Protein AF-A0A3P7MBN3-F1 (afdb_monomer)

Nearest PDB structures (foldseek):
  6wfv-assembly1_A  TM=9.061E-01  e=1.634E-03  Homo sapiens
  8oy0-assembly1_D  TM=6.331E-01  e=5.557E+00  Acinetobacter baumannii ATCC 17978
  8oy0-assembly1_B  TM=6.327E-01  e=5.960E+00  Acinetobacter baumannii ATCC 17978

Secondary structure (DSSP, 8-state):
-HHHHHHHHHHHHS----PPP--EEEE-SS--HHHHHHHHHHHHTT--EEEESTTSPP-S-------SSTTSSS--

Sequence (76 aa):
MLPLLLAFLLPALSLCRYEPELIVVTVATEDTDGLRRLLKSAEEFNIKVQVLGMGEEWKGGDTRVAQVRAQFNGAL

pLDDT: mean 83.75, std 15.72, range [51.5, 98.56]

Solvent-accessible surface area (backbone atoms only — not comparable to full-atom values): 5215 Å² total; per-residue (Å²): 112,70,69,62,53,48,66,63,48,54,62,74,72,66,67,85,73,86,76,81,91,73,78,45,78,49,78,40,40,62,98,42,72,69,53,53,54,50,51,55,55,28,57,78,70,74,48,52,72,46,75,39,56,67,78,42,85,86,81,85,67,90,80,78,82,86,77,88,65,86,80,73,82,81,82,130

Radius of gyration: 25.43 Å; Cα contacts (8 Å, |Δi|>4): 44; chains: 1; bounding box: 82×23×52 Å

Mean predicted aligned error: 11.96 Å

Organism: Cylicostephanus goldi (NCBI:txid71465)

Structure (mmCIF, N/CA/C/O backbone):
data_AF-A0A3P7MBN3-F1
#
_entry.id   AF-A0A3P7MBN3-F1
#
loop_
_atom_site.group_PDB
_atom_site.id
_atom_site.type_symbol
_atom_site.label_atom_id
_atom_site.label_alt_id
_atom_site.label_comp_id
_atom_site.label_asym_id
_atom_site.label_entity_id
_atom_site.label_seq_id
_atom_site.pdbx_PDB_ins_code
_atom_site.Cartn_x
_atom_site.Cartn_y
_atom_site.Cartn_z
_atom_site.occupancy
_atom_site.B_iso_or_equiv
_atom_site.auth_seq_id
_atom_site.auth_comp_id
_atom_site.auth_asym_id
_atom_site.auth_atom_id
_atom_site.pdbx_PDB_model_num
ATOM 1 N N . MET A 1 1 ? -39.779 6.919 37.976 1.00 76.06 1 MET A N 1
ATOM 2 C CA . MET A 1 1 ? -39.951 7.793 36.790 1.00 76.06 1 MET A CA 1
ATOM 3 C C . MET A 1 1 ? -38.650 8.479 36.378 1.00 76.06 1 MET A C 1
ATOM 5 O O . MET A 1 1 ? -38.291 8.386 35.217 1.00 76.06 1 MET A O 1
ATOM 9 N N . LEU A 1 2 ? -37.887 9.055 37.314 1.00 77.31 2 LEU A N 1
ATOM 10 C CA . LEU A 1 2 ? -36.564 9.650 37.058 1.00 77.31 2 LEU A CA 1
ATOM 11 C C . LEU A 1 2 ? -35.501 8.725 36.398 1.00 77.31 2 LEU A C 1
ATOM 13 O O . LEU A 1 2 ? -34.846 9.184 35.465 1.00 77.31 2 LEU A O 1
ATOM 17 N N . PRO A 1 3 ? -35.334 7.435 36.779 1.00 77.94 3 PRO A N 1
ATOM 18 C CA . PRO A 1 3 ? -34.317 6.575 36.153 1.00 77.94 3 PRO A CA 1
ATOM 19 C C . PRO A 1 3 ? -34.661 6.183 34.707 1.00 77.94 3 PRO A C 1
ATOM 21 O O . PRO A 1 3 ? -33.764 5.999 33.893 1.00 77.94 3 PRO A O 1
ATOM 24 N N . LEU A 1 4 ? -35.954 6.120 34.370 1.00 80.31 4 LEU A N 1
ATOM 25 C CA . LEU A 1 4 ? -36.440 5.883 33.004 1.00 80.31 4 LEU A CA 1
ATOM 26 C C . LEU A 1 4 ? -36.162 7.083 32.091 1.00 80.31 4 LEU A C 1
ATOM 28 O O . LEU A 1 4 ? -35.780 6.901 30.941 1.00 80.31 4 LEU A O 1
ATOM 32 N N . LEU A 1 5 ? -36.297 8.302 32.621 1.00 77.38 5 LEU A N 1
ATOM 33 C CA . LEU A 1 5 ? -35.975 9.528 31.892 1.00 77.38 5 LEU A CA 1
ATOM 34 C C . LEU A 1 5 ? -34.464 9.647 31.634 1.00 77.38 5 LEU A C 1
ATOM 36 O O . LEU A 1 5 ? -34.045 9.994 30.534 1.00 77.38 5 LEU A O 1
ATOM 40 N N . LEU A 1 6 ? -33.643 9.306 32.635 1.00 74.69 6 LEU A N 1
ATOM 41 C CA . LEU A 1 6 ? -32.184 9.314 32.522 1.00 74.69 6 LEU A CA 1
ATOM 42 C C . LEU A 1 6 ? -31.693 8.272 31.505 1.00 74.69 6 LEU A C 1
ATOM 44 O O . LEU A 1 6 ? -30.861 8.594 30.665 1.00 74.69 6 LEU A O 1
ATOM 48 N N . ALA A 1 7 ? -32.262 7.061 31.519 1.00 79.62 7 ALA A N 1
ATOM 49 C CA . ALA A 1 7 ? -31.978 6.014 30.534 1.00 79.62 7 ALA A CA 1
ATOM 50 C C . ALA A 1 7 ? -32.356 6.414 29.096 1.00 79.62 7 ALA A C 1
ATOM 52 O O . ALA A 1 7 ? -31.741 5.932 28.150 1.00 79.62 7 ALA A O 1
ATOM 53 N N . PHE A 1 8 ? -33.330 7.313 28.929 1.00 76.62 8 PHE A N 1
ATOM 54 C CA . PHE A 1 8 ? -33.742 7.842 27.628 1.00 76.62 8 PHE A CA 1
ATOM 55 C C . PHE A 1 8 ? -32.879 9.032 27.158 1.00 76.62 8 PHE A C 1
ATOM 57 O O . PHE A 1 8 ? -32.721 9.244 25.960 1.00 76.62 8 PHE A O 1
ATOM 64 N N . LEU A 1 9 ? -32.278 9.787 28.088 1.00 73.12 9 LEU A N 1
ATOM 65 C CA . LEU A 1 9 ? -31.407 10.943 27.810 1.00 73.12 9 LEU A CA 1
ATOM 66 C C . LEU A 1 9 ? -29.911 10.579 27.675 1.00 73.12 9 LEU A C 1
ATOM 68 O O . LEU A 1 9 ? -29.186 11.233 26.929 1.00 73.12 9 LEU A O 1
ATOM 72 N N . LEU A 1 10 ? -29.443 9.520 28.345 1.00 71.88 10 LEU A N 1
ATOM 73 C CA . LEU A 1 10 ? -28.065 8.996 28.273 1.00 71.88 10 LEU A CA 1
ATOM 74 C C . LEU A 1 10 ? -27.580 8.631 26.845 1.00 71.88 10 LEU A C 1
ATOM 76 O O . LEU A 1 10 ? -26.432 8.943 26.516 1.00 71.88 10 LEU A O 1
ATOM 80 N N . PRO A 1 11 ? -28.406 8.028 25.963 1.00 72.12 11 PRO A N 1
ATOM 81 C CA . PRO A 1 11 ? -28.020 7.748 24.580 1.00 72.12 11 PRO A CA 1
ATOM 82 C C . PRO A 1 11 ? -27.834 9.027 23.756 1.00 72.12 11 PRO A C 1
ATOM 84 O O . PRO A 1 11 ? -26.928 9.096 22.931 1.00 72.12 11 PRO A O 1
ATOM 87 N N . ALA A 1 12 ? -28.639 10.064 24.018 1.00 66.44 12 ALA A N 1
ATOM 88 C CA . ALA A 1 12 ? -28.552 11.355 23.329 1.00 66.44 12 ALA A CA 1
ATOM 89 C C . ALA A 1 12 ? -27.263 12.126 23.673 1.00 66.44 12 ALA A C 1
ATOM 91 O O . ALA A 1 12 ? -26.775 12.907 22.862 1.00 66.44 12 ALA A O 1
ATOM 92 N N . LEU A 1 13 ? -26.680 11.867 24.848 1.00 63.72 13 LEU A N 1
ATOM 93 C CA . LEU A 1 13 ? -25.391 12.422 25.278 1.00 63.72 13 LEU A CA 1
ATOM 94 C C . LEU A 1 13 ? -24.183 11.673 24.683 1.00 63.72 13 LEU A C 1
ATOM 96 O O . LEU A 1 13 ? -23.073 12.196 24.704 1.00 63.72 13 LEU A O 1
ATOM 100 N N . SER A 1 14 ? -24.380 10.465 24.142 1.00 66.75 14 SER 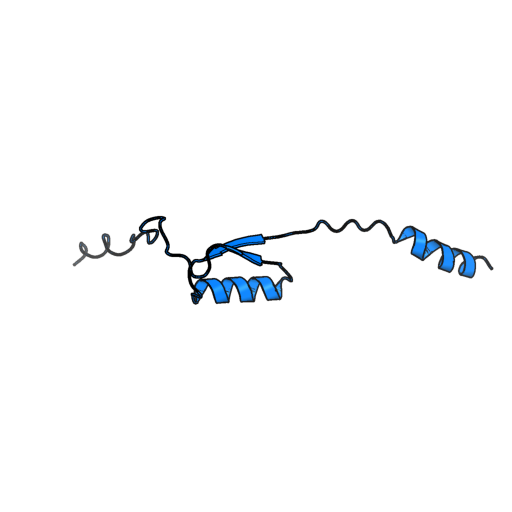A N 1
ATOM 101 C CA . SER A 1 14 ? -23.292 9.576 23.699 1.00 66.75 14 SER A CA 1
ATOM 102 C C . SER A 1 14 ? -22.945 9.695 22.205 1.00 66.75 14 SER A C 1
ATOM 104 O O . SER A 1 14 ? -22.115 8.934 21.714 1.00 66.75 14 SER A O 1
ATOM 106 N N . LEU A 1 15 ? -23.562 10.624 21.463 1.00 60.69 15 LEU A N 1
ATOM 107 C CA . LEU A 1 15 ? -23.516 10.628 19.992 1.00 60.69 15 LEU A CA 1
ATOM 108 C C . LEU A 1 15 ? -22.394 11.461 19.350 1.00 60.69 15 LEU A C 1
ATOM 110 O O . LEU A 1 15 ? -22.163 11.336 18.152 1.00 60.69 15 LEU A O 1
ATOM 114 N N . CYS A 1 16 ? -21.674 12.290 20.104 1.00 64.69 16 CYS A N 1
ATOM 115 C CA . CYS A 1 16 ? -20.623 13.140 19.536 1.00 64.69 16 CYS A CA 1
ATOM 116 C C . CYS A 1 16 ? -19.244 12.463 19.602 1.00 64.69 16 CYS A C 1
ATOM 118 O O . CYS A 1 16 ? -18.295 13.033 20.136 1.00 64.69 16 CYS A O 1
ATOM 120 N N . ARG A 1 17 ? -19.115 11.235 19.084 1.00 69.69 17 ARG A N 1
ATOM 121 C CA . ARG A 1 17 ? -17.798 10.652 18.779 1.00 69.69 17 ARG A CA 1
ATOM 122 C C . ARG A 1 17 ? -17.498 10.914 17.308 1.00 69.69 17 ARG A C 1
ATOM 124 O O . ARG A 1 17 ? -17.997 10.214 16.437 1.00 69.69 17 ARG A O 1
ATOM 131 N N . TYR A 1 18 ? -16.723 11.962 17.041 1.00 78.00 18 TYR A N 1
ATOM 132 C CA . TYR A 1 18 ? -16.133 12.182 15.725 1.00 78.00 18 TYR A CA 1
ATOM 133 C C . TYR A 1 18 ? -14.910 11.273 15.60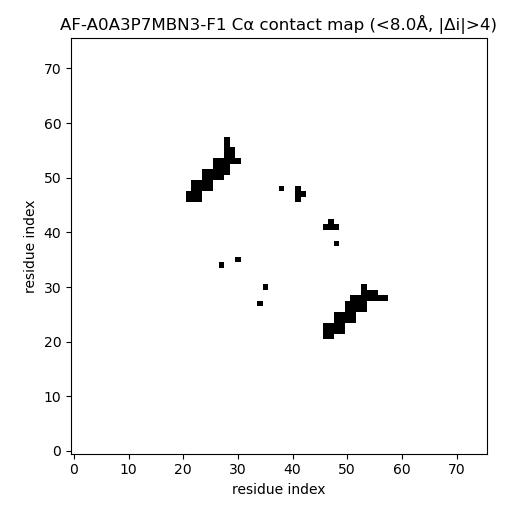3 1.00 78.00 18 TYR A C 1
ATOM 135 O O . TYR A 1 18 ? -13.882 11.541 16.227 1.00 78.00 18 TYR A O 1
ATOM 143 N N . GLU A 1 19 ? -15.030 10.188 14.843 1.00 79.69 19 GLU A N 1
ATOM 144 C CA . GLU A 1 19 ? -13.865 9.415 14.419 1.00 79.69 19 GLU A CA 1
ATOM 145 C C . GLU A 1 19 ? -13.399 9.942 13.058 1.00 79.69 19 GLU A C 1
ATOM 147 O O . GLU A 1 19 ? -14.187 9.947 12.108 1.00 79.69 19 GLU A O 1
ATOM 152 N N . PRO A 1 20 ? -12.158 10.446 12.946 1.00 83.62 20 PRO A N 1
ATOM 153 C CA . PRO A 1 20 ? -11.632 10.889 11.666 1.00 83.62 20 PRO A CA 1
ATOM 154 C C . PRO A 1 20 ? -11.436 9.689 10.734 1.00 83.62 20 PRO A C 1
ATOM 156 O O . PRO A 1 20 ? -10.901 8.656 11.136 1.00 83.62 20 PRO A O 1
ATOM 159 N N . GLU A 1 21 ? -11.818 9.843 9.469 1.00 89.19 21 GLU A N 1
ATOM 160 C CA . GLU A 1 21 ? -11.507 8.853 8.438 1.00 89.19 21 GLU A CA 1
ATOM 161 C C . GLU A 1 21 ? -9.999 8.887 8.123 1.00 89.19 21 GLU A C 1
ATOM 163 O O . GLU A 1 21 ? -9.449 9.935 7.780 1.00 89.19 21 GLU A O 1
ATOM 168 N N . LEU A 1 22 ? -9.325 7.738 8.246 1.00 91.44 22 LEU A N 1
ATOM 169 C CA . LEU A 1 22 ? -7.909 7.562 7.918 1.00 91.44 22 LEU A CA 1
ATOM 170 C C . LEU A 1 22 ? -7.761 6.672 6.680 1.00 91.44 22 LEU A C 1
ATOM 172 O O . LEU A 1 22 ? -8.252 5.544 6.651 1.00 91.44 22 LEU A O 1
ATOM 176 N N . ILE A 1 23 ? -7.018 7.157 5.685 1.00 94.12 23 ILE A N 1
ATOM 177 C CA . ILE A 1 23 ? -6.638 6.393 4.493 1.00 94.12 23 ILE A CA 1
ATOM 178 C C . ILE A 1 23 ? -5.117 6.426 4.369 1.00 94.12 23 ILE A C 1
ATOM 180 O O . ILE A 1 23 ? -4.512 7.498 4.353 1.00 94.12 23 ILE A O 1
ATOM 184 N N . VAL A 1 24 ? -4.499 5.252 4.258 1.00 97.56 24 VAL A N 1
ATOM 185 C CA . VAL A 1 24 ? -3.069 5.112 3.968 1.00 97.56 24 VAL A CA 1
ATOM 186 C C . VAL A 1 24 ? -2.901 4.810 2.488 1.00 97.56 24 VAL A C 1
ATOM 188 O O . VAL A 1 24 ? -3.599 3.962 1.940 1.00 97.56 24 VAL A O 1
ATOM 191 N N . VAL A 1 25 ? -1.960 5.484 1.836 1.00 98.12 25 VAL A N 1
ATOM 192 C CA . VAL A 1 25 ? -1.644 5.267 0.421 1.00 98.12 25 VAL A CA 1
ATOM 193 C C . VAL A 1 25 ? -0.202 4.792 0.304 1.00 98.12 25 VAL A C 1
ATOM 195 O O . VAL A 1 25 ? 0.688 5.313 0.974 1.00 98.12 25 VAL A O 1
ATOM 198 N N . THR A 1 26 ? 0.031 3.797 -0.544 1.00 97.75 26 THR A N 1
ATOM 199 C CA . THR A 1 26 ? 1.363 3.278 -0.863 1.00 97.75 26 THR A CA 1
ATOM 200 C C . THR A 1 26 ? 1.485 3.003 -2.359 1.00 97.75 26 THR A C 1
ATOM 202 O O . THR A 1 26 ? 0.482 2.912 -3.065 1.00 97.75 26 THR A O 1
ATOM 205 N N . VAL A 1 27 ? 2.713 2.872 -2.852 1.00 97.62 27 VAL A N 1
ATOM 206 C CA . VAL A 1 27 ? 3.007 2.562 -4.255 1.00 97.62 27 VAL A CA 1
ATOM 207 C C . VAL A 1 27 ? 3.668 1.195 -4.317 1.00 97.62 27 VAL A C 1
ATOM 209 O O . VAL A 1 27 ? 4.657 0.953 -3.625 1.00 97.62 27 VAL A O 1
ATOM 212 N N . ALA A 1 28 ? 3.141 0.311 -5.157 1.00 97.94 28 ALA A N 1
ATOM 213 C CA . ALA A 1 28 ? 3.787 -0.947 -5.492 1.00 97.94 28 ALA A CA 1
ATOM 214 C C . ALA A 1 28 ? 3.385 -1.368 -6.904 1.00 97.94 28 ALA A C 1
ATOM 216 O O . ALA A 1 28 ? 2.200 -1.451 -7.213 1.00 97.94 28 ALA A O 1
ATOM 217 N N . THR A 1 29 ? 4.381 -1.658 -7.737 1.00 97.94 29 THR A N 1
ATOM 218 C CA . THR A 1 29 ? 4.182 -2.106 -9.120 1.00 97.94 29 THR A CA 1
ATOM 219 C C . THR A 1 29 ? 3.930 -3.604 -9.243 1.00 97.94 29 THR A C 1
ATOM 221 O O . THR A 1 29 ? 3.365 -4.061 -10.231 1.00 97.94 29 THR A O 1
ATOM 224 N N . GLU A 1 30 ? 4.304 -4.378 -8.225 1.00 97.81 30 GLU A N 1
ATOM 225 C CA . GLU A 1 30 ? 4.228 -5.839 -8.205 1.00 97.81 30 GLU A CA 1
ATOM 226 C C . GLU A 1 30 ? 3.767 -6.349 -6.831 1.00 97.81 30 GLU A C 1
ATOM 228 O O . GLU A 1 30 ? 3.993 -5.705 -5.798 1.00 97.81 30 GLU A O 1
ATOM 233 N N . ASP A 1 31 ? 3.191 -7.555 -6.798 1.00 97.50 31 ASP A N 1
ATOM 234 C CA . ASP A 1 31 ? 2.873 -8.279 -5.562 1.00 97.50 31 ASP A CA 1
ATOM 235 C C . ASP A 1 31 ? 4.138 -8.923 -4.967 1.00 97.50 31 ASP A C 1
ATOM 237 O O . ASP A 1 31 ? 4.424 -10.119 -5.104 1.00 97.50 31 ASP A O 1
ATOM 241 N N . THR A 1 32 ? 4.947 -8.088 -4.320 1.00 97.31 32 THR A N 1
ATOM 242 C CA . THR A 1 32 ? 6.174 -8.518 -3.642 1.00 97.31 32 THR A CA 1
ATOM 243 C C . THR A 1 32 ? 5.896 -9.039 -2.232 1.00 97.31 32 THR A C 1
ATOM 245 O O . THR A 1 32 ? 4.905 -8.693 -1.589 1.00 97.31 32 THR A O 1
ATOM 248 N N . ASP A 1 33 ? 6.828 -9.824 -1.686 1.00 98.19 33 ASP A N 1
ATOM 249 C CA . ASP A 1 33 ? 6.744 -10.269 -0.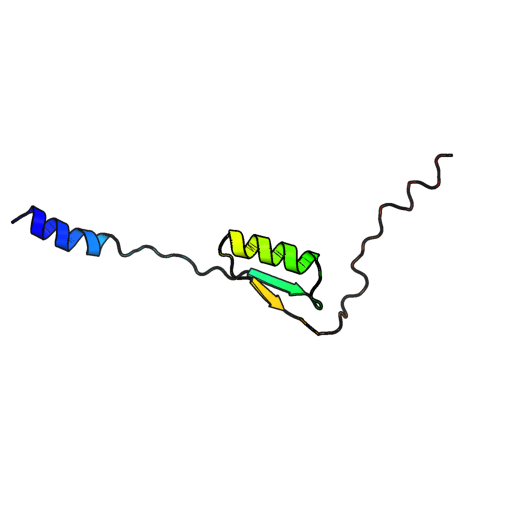288 1.00 98.19 33 ASP A CA 1
ATOM 250 C C . ASP A 1 33 ? 6.717 -9.098 0.710 1.00 98.19 33 ASP A C 1
ATOM 252 O O . ASP A 1 33 ? 5.975 -9.118 1.692 1.00 98.19 33 ASP A O 1
ATOM 256 N N . GLY A 1 34 ? 7.468 -8.031 0.415 1.00 97.50 34 GLY A N 1
ATOM 257 C CA . GLY A 1 34 ? 7.459 -6.805 1.211 1.00 97.50 34 GLY A CA 1
ATOM 258 C C . GLY A 1 34 ? 6.079 -6.149 1.259 1.00 97.50 34 GLY A C 1
ATOM 259 O O . GLY A 1 34 ? 5.635 -5.750 2.337 1.00 97.50 34 GLY A O 1
ATOM 260 N N . LEU A 1 35 ? 5.374 -6.102 0.122 1.00 98.12 35 LEU A N 1
ATOM 261 C CA . LEU A 1 35 ? 4.012 -5.576 0.057 1.00 98.12 35 LEU A CA 1
ATOM 262 C C . LEU A 1 35 ? 3.041 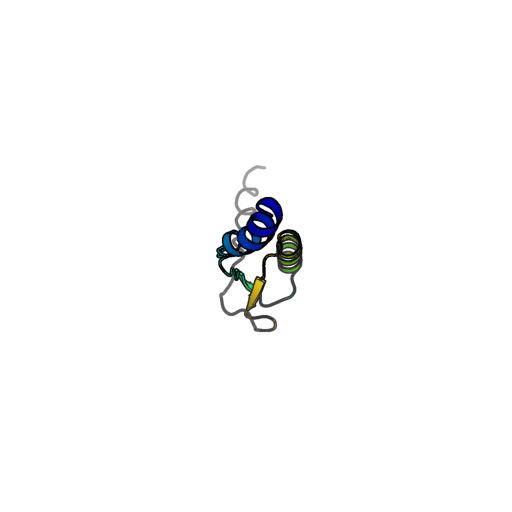-6.440 0.867 1.00 98.12 35 LEU A C 1
ATOM 264 O O . LEU A 1 35 ? 2.298 -5.905 1.686 1.00 98.12 35 LEU A O 1
ATOM 268 N N . ARG A 1 36 ? 3.076 -7.770 0.713 1.00 98.56 36 ARG A N 1
ATOM 269 C CA . ARG A 1 36 ? 2.202 -8.675 1.483 1.00 98.56 36 ARG A CA 1
ATOM 270 C C . ARG A 1 36 ? 2.406 -8.544 2.986 1.00 98.56 36 ARG A C 1
ATOM 272 O O . ARG A 1 36 ? 1.435 -8.525 3.736 1.00 98.56 36 ARG A O 1
ATOM 279 N N . ARG A 1 37 ? 3.656 -8.418 3.439 1.00 98.50 37 ARG A N 1
ATOM 280 C CA . ARG A 1 37 ? 3.973 -8.196 4.858 1.00 98.50 37 ARG A CA 1
ATOM 281 C C . ARG A 1 37 ? 3.429 -6.863 5.366 1.00 98.50 37 ARG A C 1
ATOM 283 O O . ARG A 1 37 ? 2.903 -6.824 6.473 1.00 98.50 37 ARG A O 1
ATOM 290 N N . LEU A 1 38 ? 3.524 -5.800 4.566 1.00 98.12 38 LEU A N 1
ATOM 291 C CA . LEU A 1 38 ? 2.927 -4.504 4.896 1.00 98.12 38 LEU A CA 1
ATOM 292 C C . LEU A 1 38 ? 1.404 -4.614 5.018 1.00 98.12 38 LEU A C 1
ATOM 294 O O . LEU A 1 38 ? 0.847 -4.163 6.015 1.00 98.12 38 LEU A O 1
ATOM 298 N N . LEU A 1 39 ? 0.745 -5.239 4.039 1.00 98.25 39 LEU A N 1
ATOM 299 C CA . LEU A 1 39 ? -0.710 -5.407 4.024 1.00 98.25 39 LEU A CA 1
ATOM 300 C C . LEU A 1 39 ? -1.199 -6.261 5.198 1.00 98.25 39 LEU A C 1
ATOM 302 O O . LEU A 1 39 ? -2.168 -5.889 5.849 1.00 98.25 39 LEU A O 1
ATOM 306 N N . LYS A 1 40 ? -0.479 -7.337 5.534 1.00 98.38 40 LYS A N 1
ATOM 307 C CA . LYS A 1 40 ? -0.780 -8.173 6.702 1.00 98.38 40 LYS A CA 1
ATOM 308 C C . LYS A 1 40 ? -0.710 -7.383 8.012 1.00 98.38 40 LYS A C 1
ATOM 310 O O . LYS A 1 40 ? -1.579 -7.531 8.862 1.00 98.38 40 LYS A O 1
ATOM 315 N N . SER A 1 41 ? 0.303 -6.533 8.183 1.00 98.25 41 SER A N 1
ATOM 316 C CA . SER A 1 41 ? 0.373 -5.653 9.356 1.00 98.25 41 SER A CA 1
ATOM 317 C C . SER A 1 41 ? -0.758 -4.624 9.360 1.00 98.25 41 SER A C 1
ATOM 319 O O . SER A 1 41 ? -1.307 -4.333 10.412 1.00 98.25 41 SER A O 1
ATOM 321 N N . ALA A 1 42 ? -1.118 -4.063 8.203 1.00 97.69 42 ALA A N 1
ATOM 322 C CA . ALA A 1 42 ? -2.207 -3.094 8.114 1.00 97.69 42 ALA A CA 1
ATOM 323 C C . ALA A 1 42 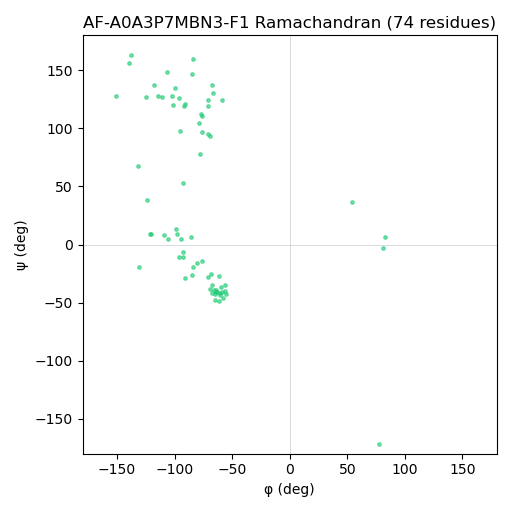? -3.568 -3.704 8.483 1.00 97.69 42 ALA A C 1
ATOM 325 O O . ALA A 1 42 ? -4.346 -3.063 9.187 1.00 97.69 42 ALA A O 1
ATOM 326 N N . GLU A 1 43 ? -3.823 -4.945 8.063 1.00 97.06 43 GLU A N 1
ATOM 327 C CA . GLU A 1 43 ? -5.016 -5.715 8.430 1.00 97.06 43 GLU A CA 1
ATOM 328 C C . GLU A 1 43 ? -5.134 -5.885 9.953 1.00 97.06 43 GLU A C 1
ATOM 330 O O . GLU A 1 43 ? -6.186 -5.585 10.513 1.00 97.06 43 GLU A O 1
ATOM 335 N N . GLU A 1 44 ? -4.039 -6.245 10.634 1.00 98.00 44 GLU A N 1
ATOM 336 C CA . GLU A 1 44 ? -3.995 -6.401 12.100 1.00 98.00 44 GLU A CA 1
ATOM 337 C C . GLU A 1 44 ? -4.431 -5.125 12.849 1.00 98.00 44 GLU A C 1
ATOM 339 O O . GLU A 1 44 ? -5.083 -5.192 13.890 1.00 98.00 44 GLU A O 1
ATOM 344 N N . PHE A 1 45 ? -4.113 -3.945 12.308 1.00 95.62 45 PHE A N 1
ATOM 345 C CA . PHE A 1 45 ? -4.450 -2.652 12.915 1.00 95.62 45 PHE A CA 1
ATOM 346 C C . PHE A 1 45 ? -5.713 -1.998 12.333 1.00 95.62 45 PHE A C 1
ATOM 348 O O . PHE A 1 45 ? -5.994 -0.845 12.656 1.00 95.62 45 PHE A O 1
ATOM 355 N N . ASN A 1 46 ? -6.486 -2.704 11.498 1.00 94.12 46 ASN A N 1
ATOM 356 C CA . ASN A 1 46 ? -7.657 -2.161 10.794 1.00 94.12 46 ASN A CA 1
ATOM 357 C C . ASN A 1 46 ? -7.340 -0.891 9.976 1.00 94.12 46 ASN A C 1
ATOM 359 O O 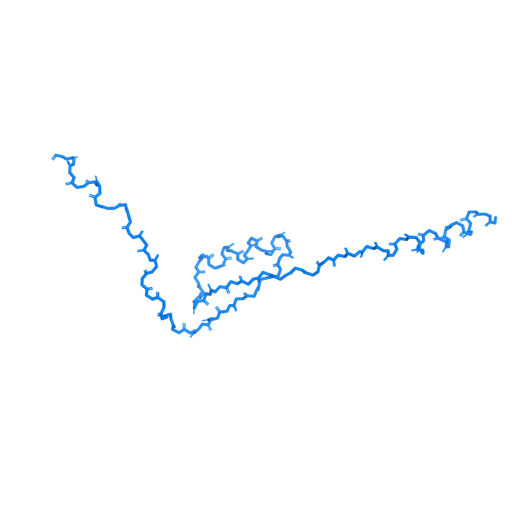. ASN A 1 46 ? -8.146 0.035 9.881 1.00 94.12 46 ASN A O 1
ATOM 363 N N . ILE A 1 47 ? -6.149 -0.839 9.377 1.00 95.75 47 ILE A N 1
ATOM 364 C CA . ILE A 1 47 ? -5.702 0.276 8.543 1.00 95.75 47 ILE A CA 1
ATOM 365 C C . ILE A 1 47 ? -6.078 -0.003 7.089 1.00 95.75 47 ILE A C 1
ATOM 367 O O . ILE A 1 47 ? -5.613 -0.962 6.474 1.00 95.75 47 ILE A O 1
ATOM 371 N N . LYS A 1 48 ? -6.870 0.893 6.496 1.00 95.69 48 LYS A N 1
ATOM 372 C CA . LYS A 1 48 ? -7.195 0.844 5.069 1.00 95.69 48 LYS A CA 1
ATOM 373 C C . LYS A 1 48 ? -6.013 1.350 4.239 1.00 95.69 48 LYS A C 1
ATOM 375 O O . LYS A 1 48 ? -5.722 2.547 4.235 1.00 95.69 48 LYS A O 1
ATOM 380 N N . VAL A 1 49 ? -5.363 0.440 3.512 1.00 97.94 49 VAL A N 1
ATOM 381 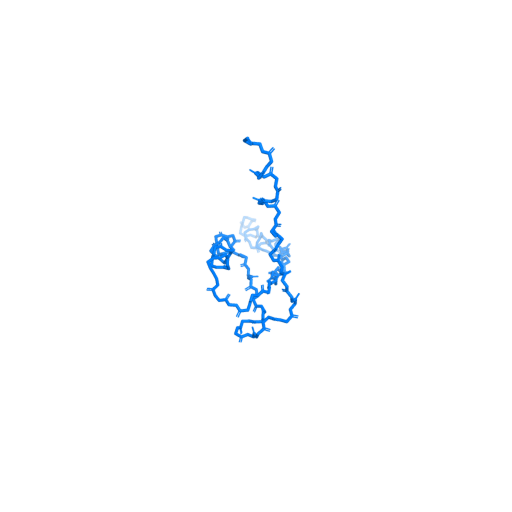C CA . VAL A 1 49 ? -4.260 0.751 2.590 1.00 97.94 49 VAL A CA 1
ATOM 382 C C . VAL A 1 49 ? -4.753 0.735 1.145 1.00 97.94 49 VAL A C 1
ATOM 384 O O . VAL A 1 49 ? -5.332 -0.247 0.686 1.00 97.94 49 VAL A O 1
ATOM 387 N N . GLN A 1 50 ? -4.484 1.810 0.411 1.00 98.25 50 GLN A N 1
ATOM 388 C CA . GLN A 1 50 ? -4.658 1.899 -1.032 1.00 98.25 50 GLN A CA 1
ATOM 389 C C . GLN A 1 50 ? -3.297 1.746 -1.716 1.00 98.25 50 GLN A C 1
ATOM 391 O O . GLN A 1 50 ? -2.383 2.535 -1.478 1.00 98.25 50 GLN A O 1
ATOM 396 N N . VAL A 1 51 ? -3.168 0.726 -2.563 1.00 98.31 51 VAL A N 1
ATOM 397 C CA . VAL A 1 51 ? -1.957 0.473 -3.352 1.00 98.31 51 VAL A CA 1
ATOM 398 C C . VAL A 1 51 ? -2.129 1.084 -4.738 1.00 98.31 51 VAL A C 1
ATOM 400 O O . VAL A 1 51 ? -3.108 0.794 -5.425 1.00 98.31 51 VAL A O 1
ATOM 403 N N . LEU A 1 52 ? -1.183 1.924 -5.147 1.00 98.44 52 LEU A N 1
ATOM 404 C CA . LEU A 1 52 ? -1.136 2.554 -6.465 1.00 98.44 52 LEU A CA 1
ATOM 405 C C . LEU A 1 52 ? -0.039 1.926 -7.334 1.00 98.44 52 LEU A C 1
ATOM 407 O O . LEU A 1 52 ? 1.001 1.513 -6.820 1.00 98.44 52 LEU A O 1
ATOM 411 N N . GLY A 1 53 ? -0.265 1.898 -8.651 1.00 97.81 53 GLY A N 1
ATOM 412 C CA . GLY A 1 53 ? 0.715 1.451 -9.646 1.00 97.81 53 GLY A CA 1
ATOM 413 C C . GLY A 1 53 ? 0.794 -0.063 -9.864 1.00 97.81 53 GLY A C 1
ATOM 414 O O . GLY A 1 53 ? 1.666 -0.510 -10.598 1.00 97.81 53 GLY A O 1
ATOM 415 N N . MET A 1 54 ? -0.089 -0.863 -9.258 1.00 98.25 54 MET A N 1
ATOM 416 C CA . MET A 1 54 ? -0.059 -2.326 -9.383 1.00 98.25 54 MET A CA 1
ATOM 417 C C . MET A 1 54 ? -0.189 -2.772 -10.847 1.00 98.25 54 MET A C 1
ATOM 419 O O . MET A 1 54 ? -1.161 -2.431 -11.518 1.00 98.25 54 MET A O 1
ATOM 423 N N . GLY A 1 55 ? 0.772 -3.564 -11.324 1.00 97.75 55 GLY A N 1
ATOM 424 C CA . GLY A 1 55 ? 0.853 -4.019 -12.712 1.00 97.75 55 GLY A CA 1
ATOM 425 C C . GLY A 1 55 ? 1.464 -3.003 -13.684 1.00 97.75 55 GLY A C 1
ATOM 426 O O . GLY A 1 55 ? 1.637 -3.332 -14.857 1.00 97.75 55 GLY A O 1
ATOM 427 N N . GLU A 1 56 ? 1.804 -1.792 -13.233 1.00 98.00 56 GLU A N 1
ATOM 428 C CA . GLU A 1 56 ? 2.495 -0.796 -14.054 1.00 98.00 56 GLU A CA 1
ATOM 429 C C . GLU A 1 56 ? 4.012 -1.009 -14.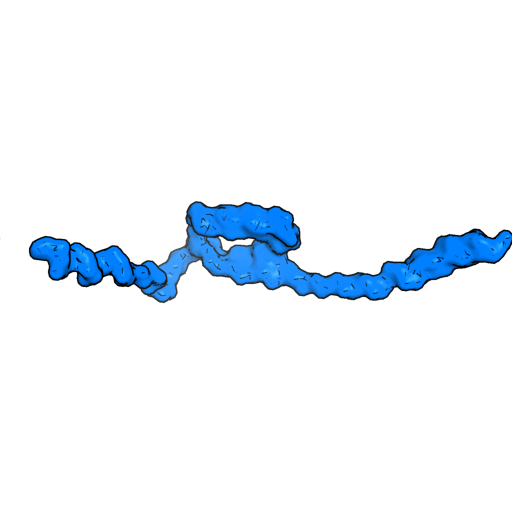037 1.00 98.00 56 GLU A C 1
ATOM 431 O O . GLU A 1 56 ? 4.599 -1.412 -13.036 1.00 98.00 56 GLU A O 1
ATOM 436 N N . GLU A 1 57 ? 4.678 -0.698 -15.149 1.00 96.50 57 GLU A N 1
ATOM 437 C CA . GLU A 1 57 ? 6.140 -0.709 -15.208 1.00 96.50 57 GLU A CA 1
ATOM 438 C C . GLU A 1 57 ? 6.728 0.393 -14.313 1.00 96.50 57 GLU A C 1
ATOM 440 O O . GLU A 1 57 ? 6.371 1.571 -14.420 1.00 96.50 57 GLU A O 1
ATOM 445 N N . TRP A 1 58 ? 7.695 0.030 -13.468 1.00 95.25 58 TRP A N 1
ATOM 446 C CA . TRP A 1 58 ? 8.423 0.997 -12.655 1.00 95.25 58 TRP A CA 1
ATOM 447 C C . TRP A 1 58 ? 9.373 1.852 -13.505 1.00 95.25 58 TRP A C 1
ATOM 449 O O . TRP A 1 58 ? 10.338 1.353 -14.081 1.00 95.25 58 TRP A O 1
ATOM 459 N N . LYS A 1 59 ? 9.154 3.172 -13.504 1.00 95.50 59 LYS A N 1
ATOM 460 C CA . LYS A 1 59 ? 9.981 4.152 -14.238 1.00 95.50 59 LYS A CA 1
ATOM 461 C C . LYS A 1 59 ? 10.847 5.043 -13.342 1.00 95.50 59 LYS A C 1
ATOM 463 O O . LYS A 1 59 ? 11.453 5.993 -13.825 1.00 95.50 59 LYS A O 1
ATOM 468 N N . GLY A 1 60 ? 10.913 4.761 -12.041 1.00 91.69 60 GLY A N 1
ATOM 469 C CA . GLY A 1 60 ? 11.611 5.608 -11.064 1.00 91.69 60 GLY A CA 1
ATOM 470 C C . GLY A 1 60 ? 13.116 5.347 -10.912 1.00 91.69 60 GLY A C 1
ATOM 471 O O . GLY A 1 60 ? 13.733 5.930 -10.028 1.00 91.69 60 GLY A O 1
ATOM 472 N N . GLY A 1 61 ? 13.712 4.487 -11.744 1.00 91.62 61 GLY A N 1
ATOM 473 C CA . GLY A 1 61 ? 15.137 4.133 -11.669 1.00 91.62 61 GLY A CA 1
ATOM 474 C C . GLY A 1 61 ? 15.472 3.133 -10.554 1.00 91.62 61 GLY A C 1
ATOM 475 O O . GLY A 1 61 ? 14.580 2.558 -9.933 1.00 91.62 61 GLY A O 1
ATOM 476 N N . ASP A 1 62 ? 16.763 2.886 -10.313 1.00 88.94 62 ASP A N 1
ATOM 477 C CA . ASP A 1 62 ? 17.197 1.933 -9.285 1.00 88.94 62 ASP A CA 1
ATOM 478 C C . ASP A 1 62 ? 17.076 2.539 -7.879 1.00 88.94 62 ASP A C 1
ATOM 480 O O . ASP A 1 62 ? 17.781 3.479 -7.515 1.00 88.94 62 ASP A O 1
ATOM 484 N N . THR A 1 63 ? 16.162 1.992 -7.085 1.00 77.56 63 THR A N 1
ATOM 485 C CA . THR A 1 63 ? 15.951 2.349 -5.677 1.00 77.56 63 THR A CA 1
ATOM 486 C C . THR A 1 63 ? 16.749 1.468 -4.716 1.00 77.56 63 THR A C 1
ATOM 488 O O . THR A 1 63 ? 16.773 1.738 -3.512 1.00 77.56 63 THR A O 1
ATOM 491 N N . ARG A 1 64 ? 17.429 0.419 -5.202 1.00 74.81 64 ARG A N 1
ATOM 492 C CA . ARG A 1 64 ? 18.274 -0.439 -4.367 1.00 74.81 64 ARG A CA 1
ATOM 493 C C . ARG A 1 64 ? 19.577 0.292 -4.074 1.00 74.81 64 ARG A C 1
ATOM 495 O O . ARG A 1 64 ? 20.537 0.232 -4.834 1.00 74.81 64 ARG A O 1
ATOM 502 N N . VAL A 1 65 ? 19.649 0.942 -2.917 1.00 64.81 65 VAL A N 1
ATOM 503 C CA . VAL A 1 65 ? 20.929 1.443 -2.406 1.00 64.81 65 VAL A CA 1
ATOM 504 C C . VAL A 1 65 ? 21.786 0.238 -2.004 1.00 64.81 65 VAL A C 1
ATOM 506 O O . VAL A 1 65 ? 21.688 -0.290 -0.897 1.00 64.81 65 VAL A O 1
ATOM 509 N N . ALA A 1 66 ? 22.628 -0.239 -2.918 1.00 58.78 66 ALA A N 1
ATOM 510 C CA . ALA A 1 66 ? 23.662 -1.213 -2.606 1.00 58.78 66 ALA A CA 1
ATOM 511 C C . ALA A 1 66 ? 24.753 -0.525 -1.773 1.00 58.78 66 ALA A C 1
ATOM 513 O O . ALA A 1 66 ? 25.655 0.095 -2.326 1.00 58.78 66 ALA A O 1
ATOM 514 N N . GLN A 1 67 ? 24.687 -0.618 -0.442 1.00 59.94 67 GLN A N 1
ATOM 515 C CA . GLN A 1 67 ? 25.718 -0.020 0.421 1.00 59.94 67 GLN A CA 1
ATOM 516 C C . GLN A 1 67 ? 26.478 -0.979 1.339 1.00 59.94 67 GLN A C 1
ATOM 518 O O . GLN A 1 67 ? 27.310 -0.524 2.112 1.00 59.94 67 GLN A O 1
ATOM 523 N N . VAL A 1 68 ? 26.328 -2.302 1.217 1.00 58.12 68 VAL A N 1
ATOM 524 C CA . VAL A 1 68 ? 27.028 -3.235 2.133 1.00 58.12 68 VAL A CA 1
ATOM 525 C C . VAL A 1 68 ? 27.906 -4.259 1.408 1.00 58.12 68 VAL A C 1
ATOM 527 O O . VAL A 1 68 ? 27.985 -5.417 1.798 1.00 58.12 68 VAL A O 1
ATOM 530 N N . ARG A 1 69 ? 28.590 -3.859 0.326 1.00 51.50 69 ARG A N 1
ATOM 531 C CA . ARG A 1 69 ? 29.615 -4.725 -0.301 1.00 51.50 69 ARG A CA 1
ATOM 532 C C . ARG A 1 69 ? 30.955 -4.052 -0.592 1.00 51.50 69 ARG A C 1
ATOM 534 O O . ARG A 1 69 ? 31.957 -4.750 -0.683 1.00 51.50 69 ARG A O 1
ATOM 541 N N . ALA A 1 70 ? 31.021 -2.723 -0.653 1.00 52.59 70 ALA A N 1
ATOM 542 C CA . ALA A 1 70 ? 32.282 -2.024 -0.916 1.00 52.59 70 ALA A CA 1
ATOM 543 C C . ALA A 1 70 ? 33.235 -1.964 0.298 1.00 52.59 70 ALA A C 1
ATOM 545 O O . ALA A 1 70 ? 34.413 -1.678 0.121 1.00 52.59 70 ALA A O 1
ATOM 546 N N . GLN A 1 71 ? 32.763 -2.259 1.515 1.00 55.09 71 GLN A N 1
ATOM 547 C CA . GLN A 1 71 ? 33.561 -2.101 2.741 1.00 55.09 71 GLN A CA 1
ATOM 548 C C . GLN A 1 71 ? 34.264 -3.381 3.228 1.00 55.09 71 GLN A C 1
ATOM 550 O O . GLN A 1 71 ? 35.133 -3.299 4.087 1.00 55.09 71 GLN A O 1
ATOM 555 N N . PHE A 1 72 ? 33.938 -4.554 2.670 1.00 59.41 72 PHE A N 1
ATOM 556 C CA . PHE A 1 72 ? 34.455 -5.848 3.151 1.00 59.41 72 PHE A CA 1
ATOM 557 C C . PHE A 1 72 ? 35.533 -6.489 2.258 1.00 59.41 72 PHE A C 1
ATOM 559 O O . PHE A 1 72 ? 35.987 -7.586 2.558 1.00 59.41 72 PHE A O 1
ATOM 566 N N . ASN A 1 73 ? 35.991 -5.812 1.199 1.00 57.12 73 ASN A N 1
ATOM 567 C CA . ASN A 1 73 ? 37.041 -6.328 0.301 1.00 57.12 73 ASN A CA 1
ATOM 568 C C . ASN A 1 73 ? 38.450 -5.769 0.597 1.00 57.12 73 ASN A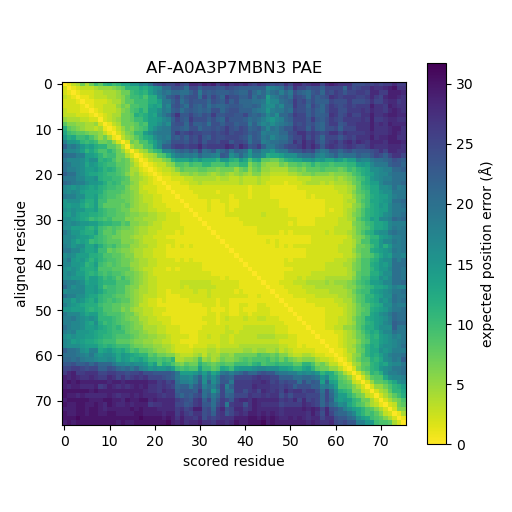 C 1
ATOM 570 O O . ASN A 1 73 ? 39.338 -5.899 -0.239 1.00 57.12 73 ASN A O 1
ATOM 574 N N . GLY A 1 74 ? 38.658 -5.121 1.749 1.00 59.28 74 GLY A N 1
ATOM 575 C CA . GLY A 1 74 ? 39.937 -4.489 2.114 1.00 59.28 74 GLY A CA 1
ATOM 576 C C . GLY A 1 74 ? 40.573 -4.994 3.411 1.00 59.28 74 GLY A C 1
ATOM 577 O O . GLY A 1 74 ? 41.515 -4.374 3.889 1.00 59.28 74 GLY A O 1
ATOM 578 N N . ALA A 1 75 ? 40.052 -6.070 4.005 1.00 55.81 75 ALA A N 1
ATOM 579 C CA . ALA A 1 75 ? 40.565 -6.631 5.253 1.00 55.81 75 ALA A CA 1
ATOM 580 C C . ALA A 1 75 ? 40.749 -8.150 5.135 1.00 55.81 75 ALA A C 1
ATOM 582 O O . ALA A 1 75 ? 40.017 -8.908 5.764 1.00 55.81 75 ALA A O 1
ATOM 583 N N . LEU A 1 76 ? 41.706 -8.566 4.301 1.00 53.53 76 LEU A N 1
ATOM 584 C CA . LEU A 1 76 ? 42.448 -9.825 4.407 1.00 53.53 76 LEU A CA 1
ATOM 585 C C . LEU A 1 76 ? 43.882 -9.576 3.938 1.00 53.53 76 LEU A C 1
ATOM 587 O O . LEU A 1 76 ? 44.029 -8.982 2.847 1.00 53.53 76 LEU A O 1
#

Foldseek 3Di:
DVVVVVVVCVVVVVPPDDDDDDEAEDEDQEPDPVVVVVVVVCVVVVHHYDYPNHVHDDPPPDPPPPDPPPPPPPDD

InterPro domains:
  IPR057589 PLOD1-3-like, GT domain [PF25342] (20-64)